Protein AF-Q2L2D4-F1 (afdb_monomer_lite)

Radius of gyration: 16.44 Å; chains: 1; bounding box: 38×38×44 Å

Structure (mmCIF, N/CA/C/O backbone):
data_AF-Q2L2D4-F1
#
_entry.id   AF-Q2L2D4-F1
#
loop_
_atom_s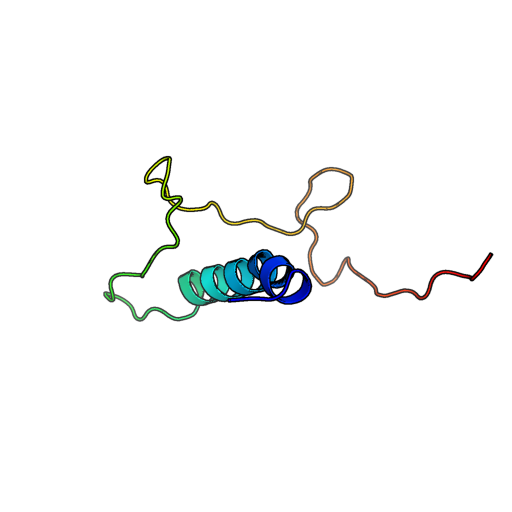ite.group_PDB
_atom_site.id
_atom_site.type_symbol
_atom_site.label_atom_id
_atom_site.label_alt_id
_atom_site.label_comp_id
_atom_site.label_asym_id
_atom_site.label_entity_id
_atom_site.label_seq_id
_atom_site.pdbx_PDB_ins_code
_atom_site.Cartn_x
_atom_site.Cartn_y
_atom_site.Cartn_z
_atom_site.occupancy
_atom_site.B_iso_or_equiv
_atom_site.auth_seq_id
_atom_site.auth_comp_id
_atom_site.auth_asym_id
_atom_site.auth_atom_id
_atom_site.pdbx_PDB_model_num
ATOM 1 N N . VAL A 1 1 ? 9.974 22.271 1.384 1.00 81.69 1 VAL A N 1
ATOM 2 C CA . VAL A 1 1 ? 9.144 21.419 0.497 1.00 81.69 1 VAL A CA 1
ATOM 3 C C . VAL A 1 1 ? 9.938 20.160 0.164 1.00 81.69 1 VAL A C 1
ATOM 5 O O . VAL A 1 1 ? 11.164 20.250 0.190 1.00 81.69 1 VAL A O 1
ATOM 8 N N . LEU A 1 2 ? 9.303 19.005 -0.063 1.00 87.56 2 LEU A N 1
ATOM 9 C CA . LEU A 1 2 ? 10.030 17.792 -0.464 1.00 87.56 2 LEU A CA 1
ATOM 10 C C . LEU A 1 2 ? 10.654 17.979 -1.854 1.00 87.56 2 LEU A C 1
ATOM 12 O O . LEU A 1 2 ? 10.114 18.687 -2.702 1.00 87.56 2 LEU A O 1
ATOM 16 N N . THR A 1 3 ? 11.803 17.346 -2.091 1.00 97.50 3 THR A N 1
ATOM 17 C CA . THR A 1 3 ? 12.372 17.253 -3.442 1.00 97.50 3 THR A CA 1
ATOM 18 C C . THR A 1 3 ? 11.554 16.262 -4.279 1.00 97.50 3 THR A C 1
ATOM 20 O O . THR A 1 3 ? 10.861 15.413 -3.713 1.00 97.50 3 THR A O 1
ATOM 23 N N . PRO A 1 4 ? 11.685 16.262 -5.618 1.00 96.31 4 PRO A N 1
ATOM 24 C CA . PRO A 1 4 ? 11.047 15.242 -6.453 1.00 96.31 4 PRO A CA 1
ATOM 25 C C . PRO A 1 4 ? 11.412 13.802 -6.055 1.00 96.31 4 PRO A C 1
ATOM 27 O O . PRO A 1 4 ? 10.604 12.892 -6.200 1.00 96.31 4 PRO A O 1
ATOM 30 N N . GLN A 1 5 ? 12.622 13.578 -5.529 1.00 95.19 5 GLN A N 1
ATOM 31 C CA . GLN A 1 5 ? 13.019 12.272 -4.995 1.00 95.19 5 GLN A CA 1
ATOM 32 C C . GLN A 1 5 ? 12.295 11.949 -3.681 1.00 95.19 5 GLN A C 1
ATOM 34 O O . GLN A 1 5 ? 11.888 10.809 -3.481 1.00 95.19 5 GLN A O 1
ATOM 39 N N . GLY A 1 6 ? 12.090 12.950 -2.819 1.00 95.50 6 GLY A N 1
ATOM 40 C CA . GLY A 1 6 ? 11.340 12.807 -1.572 1.00 95.50 6 GLY A CA 1
ATOM 41 C C . GLY A 1 6 ? 9.868 12.458 -1.796 1.00 95.50 6 GLY A C 1
ATOM 42 O O . GLY A 1 6 ? 9.360 11.545 -1.154 1.00 95.50 6 GLY A O 1
ATOM 43 N N . GLU A 1 7 ? 9.199 13.099 -2.757 1.00 95.62 7 GLU A N 1
ATOM 44 C CA . GLU A 1 7 ? 7.798 12.791 -3.106 1.00 95.62 7 GLU A CA 1
ATOM 45 C C . GLU A 1 7 ? 7.617 11.333 -3.571 1.00 95.62 7 GLU A C 1
ATOM 47 O O . GLU A 1 7 ? 6.622 10.675 -3.262 1.00 95.62 7 GLU A O 1
ATOM 52 N N . ARG A 1 8 ? 8.627 10.760 -4.243 1.00 95.94 8 ARG A N 1
ATOM 53 C CA . ARG A 1 8 ? 8.606 9.356 -4.697 1.00 95.94 8 ARG A CA 1
ATOM 54 C C . ARG A 1 8 ? 8.655 8.336 -3.557 1.00 95.94 8 ARG A C 1
ATOM 56 O O . ARG A 1 8 ? 8.419 7.157 -3.813 1.00 95.94 8 ARG A O 1
ATOM 63 N N . LEU A 1 9 ? 8.928 8.762 -2.322 1.00 95.88 9 LEU A N 1
ATOM 64 C CA . LEU A 1 9 ? 8.876 7.900 -1.139 1.00 95.88 9 LEU A CA 1
ATOM 65 C C . LEU A 1 9 ? 7.455 7.697 -0.610 1.00 95.88 9 LEU A C 1
ATOM 67 O O . LEU A 1 9 ? 7.255 6.831 0.239 1.00 95.88 9 LEU A O 1
ATOM 71 N N . PHE A 1 10 ? 6.454 8.435 -1.095 1.00 93.69 10 PHE A N 1
ATOM 72 C CA . PHE A 1 10 ? 5.083 8.307 -0.598 1.00 93.69 10 PHE A CA 1
ATOM 73 C C . PHE A 1 10 ? 4.557 6.852 -0.566 1.00 93.69 10 PHE A C 1
ATOM 75 O O . PHE A 1 10 ? 4.047 6.448 0.481 1.00 93.69 10 PHE A O 1
ATOM 82 N N . PRO A 1 11 ? 4.747 6.002 -1.601 1.00 93.31 11 PRO A N 1
ATOM 83 C CA . PRO A 1 11 ? 4.315 4.601 -1.546 1.00 93.31 11 PRO A CA 1
ATOM 84 C C . PRO A 1 11 ? 4.957 3.789 -0.410 1.00 93.31 11 PRO A C 1
ATOM 86 O O . PRO A 1 11 ? 4.303 2.914 0.156 1.00 93.31 11 PRO A O 1
ATOM 89 N N . LEU A 1 12 ? 6.209 4.093 -0.045 1.00 93.81 12 LEU A N 1
ATOM 90 C CA . LEU A 1 12 ? 6.892 3.455 1.083 1.00 93.81 12 LEU A CA 1
ATOM 91 C C . LEU A 1 12 ? 6.210 3.822 2.407 1.00 93.81 12 LEU A C 1
ATOM 93 O O . LEU A 1 12 ? 5.926 2.944 3.220 1.00 93.81 12 LEU A O 1
ATOM 97 N N . PHE A 1 13 ? 5.889 5.102 2.604 1.00 93.50 13 PHE A N 1
ATOM 98 C CA . PHE A 1 13 ? 5.175 5.557 3.799 1.00 93.50 13 PHE A CA 1
ATOM 99 C C . PHE A 1 13 ? 3.762 4.978 3.891 1.00 93.50 13 PHE A C 1
ATOM 101 O O . PHE A 1 13 ? 3.337 4.586 4.978 1.00 93.50 13 PHE A O 1
ATOM 108 N N . VAL A 1 14 ? 3.055 4.855 2.764 1.00 93.31 14 VAL A N 1
ATOM 109 C CA . VAL A 1 14 ? 1.748 4.182 2.714 1.00 93.31 14 VAL A CA 1
ATOM 110 C C . VAL A 1 14 ? 1.871 2.724 3.161 1.00 93.31 14 VAL A C 1
ATOM 112 O O . VAL A 1 14 ? 1.082 2.282 3.993 1.00 9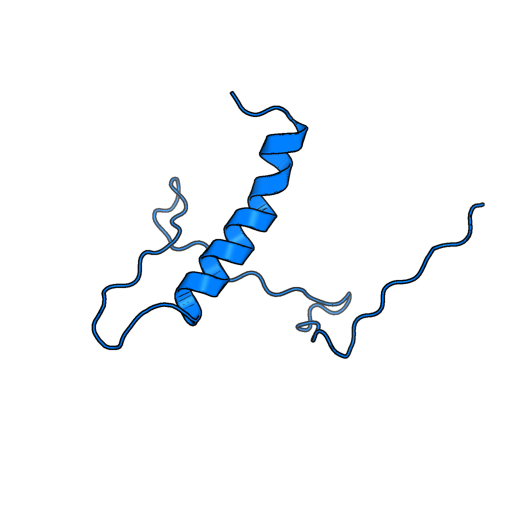3.31 14 VAL A O 1
ATOM 115 N N . ALA A 1 15 ? 2.876 1.989 2.673 1.00 91.38 15 ALA A N 1
ATOM 116 C CA . ALA A 1 15 ? 3.095 0.597 3.065 1.00 91.38 15 ALA A CA 1
ATOM 117 C C . ALA A 1 15 ? 3.378 0.454 4.571 1.00 91.38 15 ALA A C 1
ATOM 119 O O . ALA A 1 15 ? 2.764 -0.384 5.234 1.00 91.38 15 ALA A O 1
ATOM 120 N N . LEU A 1 16 ? 4.247 1.306 5.130 1.00 91.88 16 LEU A N 1
ATOM 121 C CA . LEU A 1 16 ? 4.535 1.329 6.570 1.00 91.88 16 LEU A CA 1
ATOM 122 C C . LEU A 1 16 ? 3.285 1.645 7.397 1.00 91.88 16 LEU A C 1
ATOM 124 O O . LEU A 1 16 ? 3.025 0.995 8.411 1.00 91.88 16 LEU A O 1
ATOM 128 N N . ARG A 1 17 ? 2.480 2.611 6.945 1.00 91.12 17 ARG A N 1
ATOM 129 C CA . ARG A 1 17 ? 1.239 2.991 7.619 1.00 91.12 17 ARG A CA 1
ATOM 130 C C . ARG A 1 17 ? 0.239 1.837 7.650 1.00 91.12 17 ARG A C 1
ATOM 132 O O . ARG A 1 17 ? -0.272 1.518 8.719 1.00 91.12 17 ARG A O 1
ATOM 139 N N . GLN A 1 18 ? 0.016 1.193 6.506 1.00 89.69 18 GLN A N 1
ATOM 140 C CA . GLN A 1 18 ? -0.897 0.054 6.372 1.00 89.69 18 GLN A CA 1
ATOM 141 C C . GLN A 1 18 ? -0.422 -1.183 7.152 1.00 89.69 18 GLN A C 1
ATOM 143 O O . GLN A 1 18 ? -1.243 -1.964 7.634 1.00 89.69 18 GLN A O 1
ATOM 148 N N . TRP A 1 19 ? 0.891 -1.370 7.303 1.00 88.50 19 TRP A N 1
ATOM 149 C CA . TRP A 1 19 ? 1.435 -2.390 8.199 1.00 88.50 19 TRP A CA 1
ATOM 150 C C . TRP A 1 19 ? 1.107 -2.071 9.667 1.00 88.50 19 TRP A C 1
ATOM 152 O O . TRP A 1 19 ? 0.568 -2.931 10.364 1.00 88.50 19 TRP A O 1
ATOM 162 N N . GLY A 1 20 ? 1.318 -0.827 10.111 1.00 88.75 20 GLY A N 1
ATOM 163 C CA . GLY A 1 20 ? 0.969 -0.387 11.468 1.00 88.75 20 GLY A CA 1
ATOM 164 C C . GLY A 1 20 ? -0.525 -0.540 11.790 1.00 88.75 20 GLY A C 1
ATOM 165 O O . GLY A 1 20 ? -0.866 -1.045 12.854 1.00 88.75 20 GLY A O 1
ATOM 166 N N . GLU A 1 21 ? -1.413 -0.212 10.841 1.00 85.44 21 GLU A N 1
ATOM 167 C CA . GLU A 1 21 ? -2.875 -0.444 10.923 1.00 85.44 21 GLU A CA 1
ATOM 168 C C . GLU A 1 21 ? -3.252 -1.887 11.271 1.00 85.44 21 GLU A C 1
ATOM 170 O O . GLU A 1 21 ? -4.269 -2.116 11.920 1.00 85.44 21 GLU A O 1
ATOM 175 N N . ARG A 1 22 ? -2.430 -2.863 10.876 1.00 82.56 22 ARG A N 1
ATOM 176 C CA . ARG A 1 22 ? -2.704 -4.289 11.097 1.00 82.56 22 ARG A CA 1
ATOM 177 C C . ARG A 1 22 ? -1.974 -4.893 12.285 1.00 82.56 22 ARG A C 1
ATOM 179 O O . ARG A 1 22 ? -2.353 -5.982 12.699 1.00 82.56 22 ARG A O 1
ATOM 186 N N . GLN A 1 23 ? -0.886 -4.282 12.744 1.00 82.62 23 GLN A N 1
ATOM 187 C CA . GLN A 1 23 ? 0.032 -4.904 13.707 1.00 82.62 23 GLN A CA 1
ATOM 188 C C . GLN A 1 23 ? 0.124 -4.158 15.039 1.00 82.62 23 GLN A C 1
ATOM 190 O O . GLN A 1 23 ? 0.610 -4.737 16.006 1.00 82.62 23 GLN A O 1
ATOM 195 N N . TRP A 1 24 ? -0.310 -2.895 15.099 1.00 78.12 24 TRP A N 1
ATOM 196 C CA . TRP A 1 24 ? 0.062 -2.000 16.199 1.00 78.12 24 TRP A CA 1
ATOM 197 C C . TRP A 1 24 ? -1.088 -1.378 16.981 1.00 78.12 24 TRP A C 1
ATOM 199 O O . TRP A 1 24 ? -0.871 -0.414 17.706 1.00 78.12 24 TRP A O 1
ATOM 209 N N . PHE A 1 25 ? -2.286 -1.946 16.888 1.00 75.44 25 PHE A N 1
ATOM 210 C CA . PHE A 1 25 ? -3.422 -1.493 17.684 1.00 75.44 25 PHE A CA 1
ATOM 211 C C . PHE A 1 25 ? -3.753 -2.515 18.763 1.00 75.44 25 PHE A C 1
ATOM 213 O O . PHE A 1 25 ? -3.898 -3.709 18.484 1.00 75.44 25 PHE A O 1
ATOM 220 N N . ALA A 1 26 ? -3.857 -2.040 20.003 1.00 77.00 26 ALA A N 1
ATOM 221 C CA . ALA A 1 26 ? -4.342 -2.860 21.100 1.00 77.00 26 ALA A CA 1
ATOM 222 C C . ALA A 1 26 ? -5.841 -3.169 20.911 1.00 77.00 26 ALA A C 1
ATOM 224 O O . ALA A 1 26 ? -6.565 -2.390 20.279 1.00 77.00 26 ALA A O 1
ATOM 225 N N . PRO A 1 27 ? -6.354 -4.277 21.476 1.00 76.62 27 PRO A N 1
ATOM 226 C CA . PRO A 1 27 ? -7.789 -4.528 21.499 1.00 76.62 27 PRO A CA 1
ATOM 227 C C . PRO A 1 27 ? -8.543 -3.343 22.125 1.00 76.62 27 PRO A C 1
ATOM 229 O O . PRO A 1 27 ? -8.294 -2.986 23.273 1.00 76.62 27 PRO A O 1
ATOM 232 N N . GLY A 1 28 ? -9.465 -2.739 21.370 1.00 78.00 28 GLY A N 1
ATOM 233 C CA . GLY A 1 28 ? -10.292 -1.613 21.828 1.00 78.00 28 GLY A CA 1
ATOM 234 C C . GLY A 1 28 ? -9.743 -0.214 21.524 1.00 78.00 28 GLY A C 1
ATOM 235 O O . GLY A 1 28 ? -10.436 0.766 21.789 1.00 78.00 28 GLY A O 1
ATOM 236 N N . GLU A 1 29 ? -8.551 -0.094 20.937 1.00 81.31 29 GLU A N 1
ATOM 237 C CA . GLU A 1 29 ? -8.028 1.193 20.472 1.00 81.31 29 GLU A CA 1
ATOM 238 C C . GLU A 1 29 ? -8.590 1.537 19.079 1.00 81.31 29 GLU A C 1
ATOM 240 O O . GLU A 1 29 ? -8.534 0.695 18.177 1.00 81.31 29 GLU A O 1
ATOM 245 N N . PRO A 1 30 ? -9.141 2.748 18.858 1.00 77.62 30 PRO A N 1
ATOM 246 C CA . PRO A 1 30 ? -9.629 3.141 17.543 1.00 77.62 30 PRO A CA 1
ATOM 247 C C . PRO A 1 30 ? -8.449 3.272 16.564 1.00 77.62 30 PRO A C 1
ATOM 249 O O . PRO A 1 30 ? -7.575 4.120 16.771 1.00 77.62 30 PRO A O 1
ATOM 252 N N . PRO A 1 31 ? -8.402 2.477 15.479 1.00 80.25 31 PRO A N 1
ATOM 253 C CA . PRO A 1 31 ? -7.297 2.547 14.546 1.00 80.25 31 PRO A CA 1
ATOM 254 C C . PRO A 1 31 ? -7.349 3.866 13.787 1.00 80.25 31 PRO A C 1
ATOM 256 O O . PRO A 1 31 ? -8.383 4.272 13.253 1.00 80.25 31 PRO A O 1
ATOM 259 N N . SER A 1 32 ? -6.202 4.526 13.678 1.00 84.25 32 SER A N 1
ATOM 260 C CA . SER A 1 32 ? -6.054 5.566 12.664 1.00 84.25 32 SER A CA 1
ATOM 261 C C . SER A 1 32 ? -6.164 4.905 11.284 1.00 84.25 32 SER A C 1
ATOM 263 O O . SER A 1 32 ? -5.619 3.813 11.100 1.00 84.25 32 SER A O 1
ATOM 265 N N . ALA A 1 33 ? -6.746 5.578 10.286 1.00 87.44 33 ALA A N 1
ATOM 266 C CA . ALA A 1 33 ? -6.812 5.098 8.898 1.00 87.44 33 ALA A CA 1
ATOM 267 C C . ALA A 1 33 ? -6.248 6.133 7.910 1.00 87.44 33 ALA A C 1
ATOM 269 O O . ALA A 1 33 ? -6.422 7.338 8.101 1.00 87.44 33 ALA A O 1
ATOM 270 N N . LEU A 1 34 ? -5.561 5.685 6.856 1.00 91.50 34 LEU A N 1
ATOM 271 C CA . LEU A 1 34 ? -5.186 6.554 5.734 1.00 91.50 34 LEU A CA 1
ATOM 272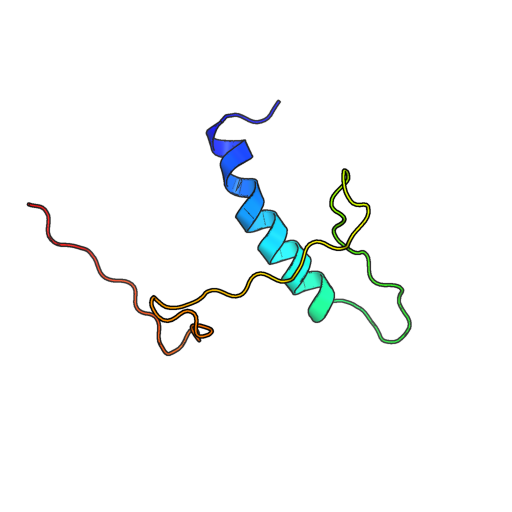 C C . LEU A 1 34 ? -6.401 6.812 4.826 1.00 91.50 34 LEU A C 1
ATOM 274 O O . LEU A 1 34 ? -6.972 5.867 4.285 1.00 91.50 34 LEU A O 1
ATOM 278 N N . ILE A 1 35 ? -6.765 8.083 4.628 1.00 94.00 35 ILE A N 1
ATOM 279 C CA . ILE A 1 35 ? -7.943 8.504 3.851 1.00 94.00 35 ILE A CA 1
ATOM 280 C C . ILE A 1 35 ? -7.520 9.233 2.570 1.00 94.00 35 ILE A C 1
ATOM 282 O O . ILE A 1 35 ? -6.667 10.123 2.610 1.00 94.00 35 ILE A O 1
ATOM 286 N N . ASP A 1 36 ? -8.137 8.889 1.438 1.00 94.75 36 ASP A N 1
ATOM 287 C CA . ASP A 1 36 ? -8.077 9.706 0.225 1.00 94.75 36 ASP A CA 1
ATOM 288 C C . ASP A 1 36 ? -8.952 10.952 0.410 1.00 94.75 36 ASP A C 1
ATOM 290 O O . ASP A 1 36 ? -10.165 10.865 0.597 1.00 94.75 36 ASP A O 1
ATOM 294 N N . ARG A 1 37 ? -8.329 12.131 0.336 1.00 96.06 37 ARG A N 1
ATOM 295 C CA . ARG A 1 37 ? -9.000 13.417 0.567 1.00 96.06 37 ARG A CA 1
ATOM 296 C C . ARG A 1 37 ? -10.120 13.709 -0.430 1.00 96.06 37 ARG A C 1
ATOM 298 O O . ARG A 1 37 ? -11.029 14.451 -0.075 1.00 96.06 37 ARG A O 1
ATOM 305 N N . CYS A 1 38 ? -10.047 13.184 -1.652 1.00 96.56 38 CYS A N 1
ATOM 306 C CA . CYS A 1 38 ? -11.044 13.463 -2.684 1.00 96.56 38 CYS A CA 1
ATOM 307 C C . CYS A 1 38 ? -12.316 12.630 -2.489 1.00 96.56 38 CYS A C 1
ATOM 309 O O . CYS A 1 38 ? -13.418 13.159 -2.603 1.00 96.56 38 CYS A O 1
ATOM 311 N N . SER A 1 39 ? -12.166 11.336 -2.196 1.00 96.50 39 SER A N 1
ATOM 312 C CA . SER A 1 39 ? -13.298 10.415 -2.023 1.00 96.50 39 SER A CA 1
ATOM 313 C C . SER A 1 39 ? -13.794 10.302 -0.578 1.00 96.50 39 SER A C 1
ATOM 315 O O . SER A 1 39 ? -14.907 9.831 -0.354 1.00 96.50 39 SER A O 1
ATOM 317 N N . GLY A 1 40 ? -12.973 10.683 0.405 1.00 96.50 40 GLY A N 1
ATOM 318 C CA . GLY A 1 40 ? -13.230 10.434 1.826 1.00 96.50 40 GLY A CA 1
ATOM 319 C C . GLY A 1 40 ? -13.119 8.956 2.219 1.00 96.50 40 GLY A C 1
ATOM 320 O O . GLY A 1 40 ? -13.420 8.604 3.357 1.00 96.50 40 GLY A O 1
ATOM 321 N N . GLN A 1 41 ? -12.697 8.085 1.298 1.00 94.88 41 GLN A N 1
ATOM 322 C CA . GLN A 1 41 ? -12.604 6.647 1.528 1.00 94.88 41 GLN A CA 1
ATOM 323 C C . GLN A 1 41 ? -11.226 6.251 2.050 1.00 94.88 41 GLN A C 1
ATOM 325 O O . GLN A 1 41 ? -10.217 6.918 1.804 1.00 94.88 41 GLN A O 1
ATOM 330 N N . THR A 1 42 ? -11.177 5.126 2.762 1.00 92.44 42 THR A N 1
ATOM 331 C CA . THR A 1 42 ? -9.912 4.530 3.183 1.00 92.44 42 THR A CA 1
ATOM 332 C C . THR A 1 42 ? -9.093 4.120 1.965 1.00 92.44 42 THR A C 1
ATOM 334 O O . THR A 1 42 ? -9.602 3.537 1.006 1.00 92.44 42 THR A O 1
ATOM 337 N N . VAL A 1 43 ? -7.795 4.415 1.996 1.00 92.00 43 VAL A N 1
ATOM 338 C CA . VAL A 1 43 ? -6.876 3.964 0.953 1.00 92.00 43 VAL A CA 1
ATOM 339 C C . VAL A 1 43 ? -6.755 2.443 1.062 1.00 92.00 43 VAL A C 1
ATOM 341 O O . VAL A 1 43 ? -6.288 1.942 2.090 1.00 92.00 43 VAL A O 1
ATOM 344 N N . PRO A 1 44 ? -7.145 1.681 0.025 1.00 89.31 44 PRO A N 1
ATOM 345 C CA . PRO A 1 44 ? -7.170 0.231 0.107 1.00 89.31 44 PRO A CA 1
ATOM 346 C C . PRO A 1 44 ? -5.761 -0.337 0.274 1.00 89.31 44 PRO A C 1
ATOM 348 O O . PRO A 1 44 ? -4.780 0.181 -0.273 1.00 89.31 44 PRO A O 1
ATOM 351 N N . PHE A 1 45 ? -5.668 -1.453 0.998 1.00 86.50 45 PHE A N 1
ATOM 352 C CA . PHE A 1 45 ? -4.419 -2.193 1.129 1.00 86.50 45 PHE A CA 1
ATOM 353 C C . PHE A 1 45 ? -3.904 -2.631 -0.246 1.00 86.50 45 PHE A C 1
ATOM 355 O O . PHE A 1 45 ? -4.603 -3.327 -0.990 1.00 86.50 45 PHE A O 1
ATOM 362 N N . LYS A 1 46 ? -2.665 -2.258 -0.578 1.00 86.44 46 LYS A N 1
ATOM 363 C CA . LYS A 1 46 ? -2.020 -2.664 -1.832 1.00 86.44 46 LYS A CA 1
ATOM 364 C C . LYS A 1 46 ? -0.995 -3.760 -1.564 1.00 86.44 46 LYS A C 1
ATOM 366 O O . LYS A 1 46 ? 0.132 -3.492 -1.168 1.00 86.44 46 LYS A O 1
ATOM 371 N N . ALA A 1 47 ? -1.397 -5.004 -1.818 1.00 89.19 47 ALA A N 1
ATOM 372 C CA . ALA A 1 47 ? -0.479 -6.138 -1.844 1.00 89.19 47 ALA A CA 1
ATOM 373 C C . ALA A 1 47 ? 0.446 -6.070 -3.070 1.00 89.19 47 ALA A C 1
ATOM 375 O O . ALA A 1 47 ? 0.011 -5.659 -4.150 1.00 89.19 47 ALA A O 1
ATOM 376 N N . VAL A 1 48 ? 1.687 -6.540 -2.920 1.00 92.69 48 VAL A N 1
ATOM 377 C CA . VAL A 1 48 ? 2.562 -6.837 -4.062 1.00 92.69 48 VAL A CA 1
ATOM 378 C C . VAL A 1 48 ? 1.940 -7.990 -4.844 1.00 92.69 48 VAL A C 1
ATOM 380 O O . VAL A 1 48 ? 1.490 -8.974 -4.251 1.00 92.69 48 VAL A O 1
ATOM 383 N N . ARG A 1 49 ? 1.872 -7.851 -6.168 1.00 95.19 49 ARG A N 1
ATOM 384 C CA . ARG A 1 49 ? 1.266 -8.841 -7.058 1.00 95.19 49 ARG A CA 1
ATOM 385 C C . ARG A 1 49 ? 2.245 -9.279 -8.135 1.00 95.19 49 ARG A C 1
ATOM 387 O O . ARG A 1 49 ? 3.085 -8.487 -8.559 1.00 95.19 49 ARG A O 1
ATOM 394 N N . ASP A 1 50 ? 2.128 -10.531 -8.554 1.00 95.94 50 ASP A N 1
ATOM 395 C CA . ASP A 1 50 ? 2.869 -11.070 -9.688 1.00 95.94 50 ASP A CA 1
ATOM 396 C C . ASP A 1 50 ? 2.279 -10.594 -11.031 1.00 95.94 50 ASP A C 1
ATOM 398 O O . ASP A 1 50 ? 1.261 -9.897 -11.085 1.00 95.94 50 ASP A O 1
ATOM 402 N N . ALA A 1 51 ? 2.908 -10.994 -12.139 1.00 95.69 51 ALA A N 1
ATOM 403 C CA . ALA A 1 51 ? 2.458 -10.645 -13.490 1.00 95.69 51 ALA A CA 1
ATOM 404 C C . ALA A 1 51 ? 1.059 -11.190 -13.844 1.00 95.69 51 ALA A C 1
ATOM 406 O O . ALA A 1 51 ? 0.448 -10.732 -14.807 1.00 95.69 51 ALA A O 1
ATOM 407 N N . LYS A 1 52 ? 0.547 -12.162 -13.081 1.00 95.19 52 LYS A N 1
ATOM 408 C CA . LYS A 1 52 ? -0.791 -12.747 -13.240 1.00 95.19 52 LYS A CA 1
ATOM 409 C C . LYS A 1 52 ? -1.815 -12.097 -12.301 1.00 95.19 52 LYS A C 1
ATOM 411 O O . LYS A 1 52 ? -2.985 -12.469 -12.323 1.00 95.19 52 LYS A O 1
ATOM 416 N N . GLY A 1 53 ? -1.396 -11.130 -11.484 1.00 94.81 53 GLY A N 1
ATOM 417 C CA . GLY A 1 53 ? -2.236 -10.429 -10.520 1.00 94.81 53 GLY A CA 1
ATOM 418 C C . GLY A 1 53 ? -2.438 -11.172 -9.195 1.00 94.81 53 GLY A C 1
ATOM 419 O O . GLY A 1 53 ? -3.163 -10.660 -8.336 1.00 94.81 53 GLY A O 1
ATOM 420 N N . ALA A 1 54 ? -1.810 -12.331 -8.979 1.00 95.19 54 ALA A N 1
ATOM 421 C CA . ALA A 1 54 ? -1.863 -13.034 -7.699 1.00 95.19 54 ALA A CA 1
ATOM 422 C C . ALA A 1 54 ? -0.989 -12.321 -6.658 1.00 95.19 54 ALA A C 1
ATOM 424 O O . ALA A 1 54 ? -0.026 -11.648 -7.014 1.00 95.19 54 ALA A O 1
ATOM 425 N N . VAL A 1 55 ? -1.323 -12.435 -5.368 1.00 94.94 55 VAL A N 1
ATOM 426 C CA . VAL A 1 55 ? -0.471 -11.886 -4.298 1.00 94.94 55 VAL A CA 1
ATOM 427 C C . VAL A 1 55 ? 0.879 -12.596 -4.337 1.00 94.94 55 VAL A C 1
ATOM 429 O O . VAL A 1 55 ? 0.921 -13.823 -4.301 1.00 94.94 55 VAL A O 1
ATOM 432 N N . LEU A 1 56 ? 1.963 -11.824 -4.392 1.00 96.12 56 LEU A N 1
ATOM 433 C CA . LEU A 1 56 ? 3.325 -12.342 -4.394 1.00 96.12 56 LEU A CA 1
ATOM 434 C C . LEU A 1 56 ? 3.807 -12.505 -2.942 1.00 96.12 56 LEU A C 1
ATOM 436 O O . LEU A 1 56 ? 4.034 -11.492 -2.272 1.00 96.12 56 LEU A O 1
ATOM 440 N N . PRO A 1 57 ? 3.956 -13.737 -2.421 1.00 94.81 57 PRO A N 1
ATOM 441 C CA . PRO A 1 57 ? 4.544 -13.942 -1.104 1.00 94.81 57 PRO A CA 1
ATOM 442 C C . PRO A 1 57 ? 6.050 -13.661 -1.141 1.00 94.81 57 PRO A C 1
ATOM 444 O O . PRO A 1 57 ? 6.703 -13.846 -2.168 1.00 94.81 57 PRO A O 1
ATOM 447 N N . SER A 1 58 ? 6.621 -13.278 0.003 1.00 93.81 58 SER A N 1
ATOM 448 C CA . SER A 1 58 ? 8.063 -13.016 0.122 1.00 93.81 58 SER A CA 1
ATOM 449 C C . SER A 1 58 ? 8.916 -14.221 -0.288 1.00 93.81 58 SER A C 1
ATOM 451 O O . SER A 1 58 ? 9.936 -14.051 -0.949 1.00 93.81 58 SER A O 1
ATOM 453 N N . SER A 1 59 ? 8.469 -15.440 0.028 1.00 96.56 59 SER A N 1
A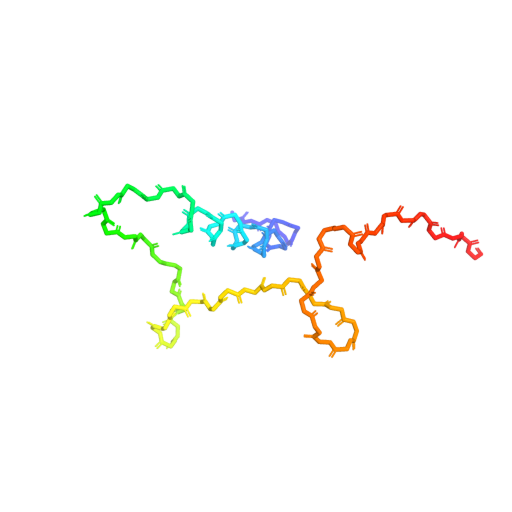TOM 454 C CA . SER A 1 59 ? 9.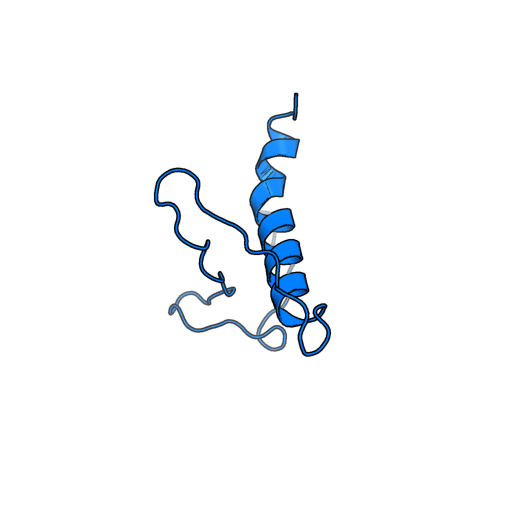142 -16.693 -0.339 1.00 96.56 59 SER A CA 1
ATOM 455 C C . SER A 1 59 ? 9.168 -16.984 -1.842 1.00 96.56 59 SER A C 1
ATOM 457 O O . SER A 1 59 ? 9.988 -17.784 -2.279 1.00 96.56 59 SER A O 1
ATOM 459 N N . ALA A 1 60 ? 8.299 -16.349 -2.634 1.00 95.94 60 ALA A N 1
ATOM 460 C CA . ALA A 1 60 ? 8.280 -16.464 -4.093 1.00 95.94 60 ALA A CA 1
ATOM 461 C C . ALA A 1 60 ? 8.969 -15.274 -4.784 1.00 95.94 60 ALA A C 1
ATOM 463 O O . ALA A 1 60 ? 8.778 -15.057 -5.979 1.00 95.94 60 ALA A O 1
ATOM 464 N N . SER A 1 61 ? 9.746 -14.485 -4.038 1.00 94.94 61 SER A N 1
ATOM 465 C CA . SER A 1 61 ? 10.510 -13.356 -4.563 1.00 94.94 61 SER A CA 1
ATOM 466 C C . SER A 1 61 ? 12.007 -13.575 -4.365 1.00 94.94 61 SER A C 1
ATOM 468 O O . SER A 1 61 ? 12.440 -14.072 -3.328 1.00 94.94 61 SER A O 1
ATOM 470 N N . GLU A 1 62 ? 12.802 -13.183 -5.358 1.00 95.69 62 GLU A N 1
ATOM 471 C CA . GLU A 1 62 ? 14.261 -13.186 -5.284 1.00 95.69 62 GLU A CA 1
ATOM 472 C C . GLU A 1 62 ? 14.822 -11.890 -5.873 1.00 95.69 62 GLU A C 1
ATOM 474 O O . GLU A 1 62 ? 14.248 -11.298 -6.790 1.00 95.69 62 GLU A O 1
ATOM 479 N N . VAL A 1 63 ? 15.962 -11.443 -5.349 1.00 95.50 63 VAL A N 1
ATOM 480 C CA . VAL A 1 63 ? 16.687 -10.292 -5.892 1.00 95.50 63 VAL A CA 1
ATOM 481 C C . VAL A 1 63 ? 17.796 -10.813 -6.789 1.00 95.50 63 VAL A C 1
ATOM 483 O O . VAL A 1 63 ? 18.706 -11.5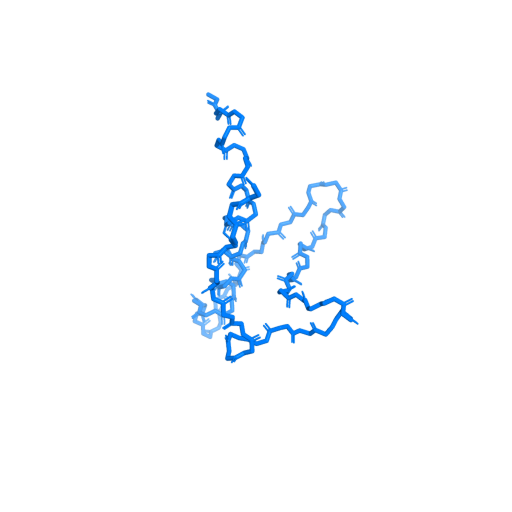02 -6.330 1.00 95.50 63 VAL A O 1
ATOM 486 N N . ARG A 1 64 ? 17.745 -10.457 -8.074 1.00 95.94 64 ARG A N 1
ATOM 487 C CA . ARG A 1 64 ? 18.780 -10.807 -9.048 1.00 95.94 64 ARG A CA 1
ATOM 488 C C . ARG A 1 64 ? 19.359 -9.566 -9.695 1.00 95.94 64 ARG A C 1
ATOM 490 O O . ARG A 1 64 ? 18.632 -8.675 -10.128 1.00 95.94 64 ARG A O 1
ATOM 497 N N . LYS A 1 65 ? 20.686 -9.538 -9.805 1.00 94.38 65 LYS A N 1
ATOM 498 C CA . LYS A 1 65 ? 21.380 -8.562 -10.642 1.00 94.38 65 LYS A CA 1
ATOM 499 C C . LYS A 1 65 ? 21.130 -8.926 -12.106 1.00 94.38 65 LYS A C 1
ATOM 501 O O . LYS A 1 65 ? 21.397 -10.057 -12.508 1.00 94.38 65 LYS A O 1
ATOM 506 N N . LEU A 1 66 ? 20.611 -7.984 -12.887 1.00 92.44 66 LEU A N 1
ATOM 507 C CA . LEU A 1 66 ? 20.440 -8.168 -14.327 1.00 92.44 66 LEU A CA 1
ATOM 508 C C . LEU A 1 66 ? 21.794 -7.993 -15.037 1.00 92.44 66 LEU A C 1
ATOM 510 O O . LEU A 1 66 ? 22.592 -7.156 -14.599 1.00 92.44 66 LEU A O 1
ATOM 514 N N . PRO A 1 67 ? 22.087 -8.778 -16.090 1.00 86.81 67 PRO A N 1
ATOM 515 C CA . PRO A 1 67 ? 23.293 -8.585 -16.883 1.00 86.81 67 PRO A CA 1
ATOM 516 C C . PRO A 1 67 ? 23.261 -7.211 -17.561 1.00 86.81 67 PRO A C 1
ATOM 518 O O . PRO A 1 67 ? 22.214 -6.763 -18.028 1.00 86.81 67 PRO A O 1
ATOM 521 N N . THR A 1 68 ? 24.410 -6.541 -17.591 1.00 83.06 68 THR A N 1
ATOM 522 C CA . THR A 1 68 ? 24.593 -5.319 -18.378 1.00 83.06 68 THR A CA 1
ATOM 523 C C . THR A 1 68 ? 24.659 -5.712 -19.855 1.00 83.06 68 THR A C 1
ATOM 525 O O . THR A 1 68 ? 25.386 -6.650 -20.182 1.00 83.06 68 THR A O 1
ATOM 528 N N . ALA A 1 69 ? 23.874 -5.047 -20.706 1.00 69.69 69 ALA A N 1
ATOM 529 C CA . ALA A 1 69 ? 23.954 -5.186 -22.163 1.00 69.69 69 ALA A CA 1
ATOM 530 C C . ALA A 1 69 ? 25.256 -4.591 -22.716 1.00 69.69 69 ALA A C 1
ATOM 532 O O . ALA A 1 69 ? 25.755 -3.619 -22.101 1.00 69.69 69 ALA A O 1
#

Foldseek 3Di:
DDDPVRVVCVVVVVQVLVVCQVPPDDVPRDGDFDADPVPRDGDDDDADADPVRHRQDPVNDDDDDDDDD

Sequence (69 aa):
VLTPQGERLFPLFVALRQWGERQWFAPGEPPSALIDRCSGQTVPFKAVRDAKGAVLPSSASEVRKLPTA

Secondary structure (DSSP, 8-state):
---HHHHTTHHHHHHHHHHHHHHS--TTPPPP--B-TTT-PBPPP---B-TTS-B--GGG----PPPP-

Organism: Bordetella avium (strain 197N) (NCBI:txid360910)

pLDDT: mean 90.42, std 6.56, range [69.69, 97.5]

InterPro domains:
  IPR036388 Winged helix-like DNA-binding domain superfamily [G3DSA:1.10.10.10] (1-69)
  IPR036390 Winged helix DNA-binding domain superfamily [SSF46785] (1-59)